Protein AF-D6TVH1-F1 (afdb_monomer_lite)

Radius of gyration: 12.56 Å; chains: 1; bounding box: 33×20×41 Å

pLDDT: mean 86.22, std 10.5, range [51.94, 96.38]

Organism: NCBI:txid485913

Structure (mmCIF, N/CA/C/O backbone):
data_AF-D6TVH1-F1
#
_entry.id   AF-D6TVH1-F1
#
loop_
_atom_site.group_PDB
_atom_site.id
_atom_site.type_symbol
_atom_site.label_atom_id
_atom_site.label_alt_id
_atom_site.label_comp_id
_atom_site.label_asym_id
_atom_site.label_entity_id
_atom_site.la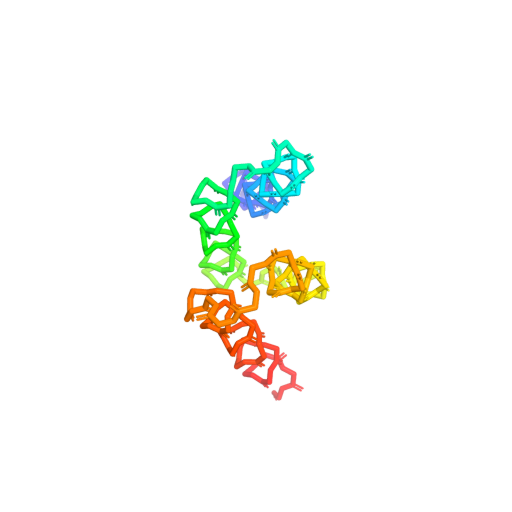bel_seq_id
_atom_site.pdbx_PDB_ins_code
_atom_site.Cartn_x
_atom_site.Cartn_y
_atom_site.Cartn_z
_atom_site.occupancy
_atom_site.B_iso_or_equiv
_atom_site.auth_seq_id
_atom_site.auth_comp_id
_atom_site.auth_asym_id
_atom_site.auth_atom_id
_atom_site.pdbx_PDB_model_num
ATOM 1 N N . MET A 1 1 ? 9.837 0.256 -24.630 1.00 51.94 1 MET A N 1
ATOM 2 C CA . MET A 1 1 ? 8.873 0.726 -23.616 1.00 51.94 1 MET A CA 1
ATOM 3 C C . MET A 1 1 ? 7.498 0.651 -24.256 1.00 51.94 1 MET A C 1
ATOM 5 O O . MET A 1 1 ? 7.231 1.433 -25.162 1.00 51.94 1 MET A O 1
ATOM 9 N N . HIS A 1 2 ? 6.701 -0.362 -23.912 1.00 59.22 2 HIS A N 1
ATOM 10 C CA . HIS A 1 2 ? 5.350 -0.514 -24.460 1.00 59.22 2 HIS A CA 1
ATOM 11 C C . HIS A 1 2 ? 4.388 0.412 -23.695 1.00 59.22 2 HIS A C 1
ATOM 13 O O . HIS A 1 2 ? 4.575 0.655 -22.504 1.00 59.22 2 HIS A O 1
ATOM 19 N N . MET A 1 3 ? 3.346 0.938 -24.351 1.00 57.69 3 MET A N 1
ATOM 20 C CA . MET A 1 3 ? 2.325 1.768 -23.680 1.00 57.69 3 MET A CA 1
ATOM 21 C C . MET A 1 3 ? 1.646 1.042 -22.502 1.00 57.69 3 MET A C 1
ATOM 23 O O . MET A 1 3 ? 1.210 1.697 -21.555 1.00 57.69 3 MET A O 1
ATOM 27 N N . SER A 1 4 ? 1.611 -0.295 -22.532 1.00 63.06 4 SER A N 1
ATOM 28 C CA . SER A 1 4 ? 1.143 -1.142 -21.430 1.00 63.06 4 SER A CA 1
ATOM 29 C C . SER A 1 4 ? 1.933 -0.900 -20.144 1.00 63.06 4 SER A C 1
ATOM 31 O O . SER A 1 4 ? 1.321 -0.691 -19.099 1.00 63.06 4 SER A O 1
ATOM 33 N N . ASP A 1 5 ? 3.261 -0.792 -20.232 1.00 62.41 5 ASP A N 1
ATOM 34 C CA . ASP A 1 5 ? 4.153 -0.637 -19.075 1.00 62.41 5 ASP A CA 1
ATOM 35 C C . ASP A 1 5 ? 3.889 0.689 -18.347 1.00 62.41 5 ASP A C 1
ATOM 37 O O . ASP A 1 5 ? 3.881 0.754 -17.118 1.00 62.41 5 ASP A O 1
ATOM 41 N N . LEU A 1 6 ? 3.623 1.758 -19.110 1.00 61.50 6 LEU A N 1
ATOM 42 C CA . LEU A 1 6 ? 3.307 3.080 -18.565 1.00 61.50 6 LEU A CA 1
ATOM 43 C C . LEU A 1 6 ? 1.896 3.123 -17.956 1.00 61.50 6 LEU A C 1
ATOM 45 O O . LEU A 1 6 ? 1.678 3.775 -16.932 1.00 61.50 6 LEU A O 1
ATOM 49 N N . SER A 1 7 ? 0.937 2.434 -18.584 1.00 66.12 7 SER A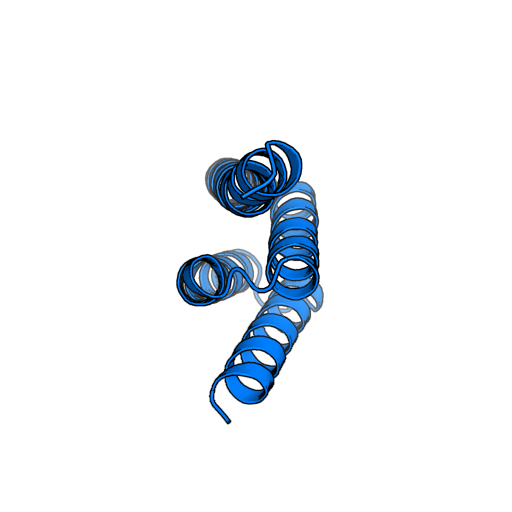 N 1
ATOM 50 C CA . SER A 1 7 ? -0.443 2.341 -18.096 1.00 66.12 7 SER A CA 1
ATOM 51 C C . SER A 1 7 ? -0.526 1.565 -16.783 1.00 66.12 7 SER A C 1
ATOM 53 O O . SER A 1 7 ? -1.171 2.017 -15.837 1.00 66.12 7 SER A O 1
ATOM 55 N N . ASP A 1 8 ? 0.225 0.471 -16.673 1.00 66.62 8 ASP A N 1
ATOM 56 C CA . ASP A 1 8 ? 0.330 -0.313 -15.452 1.00 66.62 8 ASP A CA 1
ATOM 57 C C . ASP A 1 8 ? 1.084 0.451 -14.357 1.00 66.62 8 ASP A C 1
ATOM 59 O O . ASP A 1 8 ? 0.756 0.309 -13.179 1.00 66.62 8 ASP A O 1
ATOM 63 N N . ASN A 1 9 ? 1.992 1.362 -14.738 1.00 65.62 9 ASN A N 1
ATOM 64 C CA . ASN A 1 9 ? 2.675 2.259 -13.802 1.00 65.62 9 ASN A CA 1
ATOM 65 C C . ASN A 1 9 ? 1.762 3.223 -13.066 1.00 65.62 9 ASN A C 1
ATOM 67 O O . ASN A 1 9 ? 1.856 3.448 -11.855 1.00 65.62 9 ASN A O 1
ATOM 71 N N . ARG A 1 10 ? 0.785 3.741 -13.794 1.00 79.38 10 ARG A N 1
ATOM 72 C CA . ARG A 1 10 ? -0.218 4.614 -13.200 1.00 79.38 10 ARG A CA 1
ATOM 73 C C . ARG A 1 10 ? -1.181 3.844 -12.304 1.00 79.38 10 ARG A C 1
ATOM 75 O O . ARG A 1 10 ? -1.690 4.438 -11.362 1.00 79.38 10 ARG A O 1
ATOM 82 N N . ARG A 1 11 ? -1.398 2.544 -12.536 1.00 87.69 11 ARG A N 1
ATOM 83 C CA . ARG A 1 11 ? -2.368 1.741 -11.772 1.00 87.69 11 ARG A CA 1
ATOM 84 C C . ARG A 1 11 ? -1.933 1.498 -10.330 1.00 87.69 11 ARG A C 1
ATOM 86 O O . ARG A 1 11 ? -2.724 1.772 -9.437 1.00 87.69 11 ARG A O 1
ATOM 93 N N . ALA A 1 12 ? -0.690 1.077 -10.083 1.00 90.00 12 ALA A N 1
ATOM 94 C CA . ALA A 1 12 ? -0.203 0.878 -8.711 1.00 90.00 12 ALA A CA 1
ATOM 95 C C . ALA A 1 12 ? -0.227 2.189 -7.900 1.00 90.00 12 ALA A C 1
ATOM 97 O O . ALA A 1 12 ? -0.666 2.220 -6.750 1.00 90.00 12 ALA A O 1
ATOM 98 N N . SER A 1 13 ? 0.174 3.297 -8.532 1.00 90.44 13 SER A N 1
ATOM 99 C CA . SER A 1 13 ? 0.106 4.628 -7.917 1.00 90.44 13 SER A CA 1
ATOM 100 C C . SER A 1 13 ? -1.335 5.073 -7.653 1.00 90.44 13 SER A C 1
ATOM 102 O O . SER A 1 13 ? -1.625 5.552 -6.561 1.00 90.44 13 SER A O 1
ATOM 104 N N . ALA A 1 14 ? -2.247 4.858 -8.606 1.00 93.31 14 ALA A N 1
ATOM 105 C CA . ALA A 1 14 ? -3.657 5.206 -8.456 1.00 93.31 14 ALA A CA 1
ATOM 106 C C . ALA A 1 14 ? -4.333 4.412 -7.331 1.00 93.31 14 ALA A C 1
ATOM 108 O O . ALA A 1 14 ? -5.080 4.992 -6.550 1.00 93.31 14 ALA A O 1
ATOM 109 N N . PHE A 1 15 ? -4.037 3.116 -7.197 1.00 95.06 15 PHE A N 1
ATOM 110 C CA . PHE A 1 15 ? -4.525 2.318 -6.071 1.00 95.06 15 PHE A CA 1
ATOM 111 C C . PHE A 1 15 ? -3.971 2.822 -4.732 1.00 95.06 15 PHE A C 1
ATOM 113 O O . PHE A 1 15 ? -4.720 2.952 -3.767 1.00 95.06 15 PHE A O 1
ATOM 120 N N . CYS A 1 16 ? -2.688 3.196 -4.676 1.00 93.69 16 CYS A N 1
ATOM 121 C CA . CYS A 1 16 ? -2.104 3.797 -3.475 1.00 93.69 16 CYS A CA 1
ATOM 122 C C . CYS A 1 16 ? -2.792 5.125 -3.099 1.00 93.69 16 CYS A C 1
ATOM 124 O O . CYS A 1 16 ? -3.023 5.386 -1.917 1.00 93.69 16 CYS A O 1
ATOM 126 N N . ASP A 1 17 ? -3.123 5.960 -4.086 1.00 94.69 17 ASP A N 1
ATOM 127 C CA . ASP A 1 17 ? -3.815 7.232 -3.863 1.00 94.69 17 ASP A CA 1
ATOM 128 C C . ASP A 1 17 ? -5.275 7.017 -3.436 1.00 94.69 17 ASP A C 1
ATOM 130 O O . ASP A 1 17 ? -5.731 7.656 -2.487 1.00 94.69 17 ASP A O 1
ATOM 134 N N . ALA A 1 18 ? -5.985 6.073 -4.065 1.00 96.06 18 ALA A N 1
ATOM 135 C CA . ALA A 1 18 ? -7.338 5.683 -3.673 1.00 96.06 18 ALA A CA 1
ATOM 136 C C . ALA A 1 18 ? -7.371 5.189 -2.223 1.00 96.06 18 ALA A C 1
ATOM 138 O O . ALA A 1 18 ? -8.157 5.688 -1.420 1.00 96.06 18 ALA A O 1
ATOM 139 N N . SER A 1 19 ? -6.457 4.286 -1.858 1.00 95.12 19 SER A N 1
ATOM 140 C CA . SER A 1 19 ? -6.335 3.786 -0.488 1.00 95.12 19 SER A CA 1
ATOM 141 C C . SER A 1 19 ? -6.164 4.927 0.519 1.00 95.12 19 SER A C 1
ATOM 143 O O . SER A 1 19 ? -6.909 5.000 1.492 1.00 95.12 19 SER A O 1
ATOM 145 N N . LYS A 1 20 ? -5.287 5.898 0.231 1.00 94.94 20 LYS A N 1
ATOM 146 C CA . LYS A 1 20 ? -5.089 7.083 1.079 1.00 94.94 20 LYS A CA 1
ATOM 147 C C . LYS A 1 20 ? -6.359 7.927 1.238 1.00 94.94 20 LYS A C 1
ATOM 149 O O . LYS A 1 20 ? -6.619 8.437 2.332 1.00 94.94 20 LYS A O 1
ATOM 154 N N . ILE A 1 21 ? -7.131 8.106 0.166 1.00 95.50 21 ILE A N 1
ATOM 155 C CA . ILE A 1 21 ? -8.403 8.840 0.212 1.00 95.50 21 ILE A CA 1
ATOM 156 C C . ILE A 1 21 ? -9.373 8.123 1.150 1.00 95.50 21 ILE A C 1
ATOM 158 O O . ILE A 1 21 ? -9.887 8.751 2.072 1.00 95.50 21 ILE A O 1
ATOM 162 N N . TYR A 1 22 ? -9.556 6.813 0.990 1.00 94.56 22 TYR A N 1
ATOM 163 C CA . TYR A 1 22 ? -10.452 6.037 1.848 1.00 94.56 22 TYR A CA 1
ATOM 164 C C . TYR A 1 22 ? -9.973 5.968 3.304 1.00 94.56 22 TYR A C 1
ATOM 166 O O . TYR A 1 22 ? -10.793 6.100 4.211 1.00 94.56 22 TYR A O 1
ATOM 174 N N . THR A 1 23 ? -8.657 5.919 3.553 1.00 92.62 23 THR A N 1
ATOM 175 C CA . THR A 1 23 ? -8.107 6.076 4.911 1.00 92.62 23 THR A CA 1
ATOM 176 C C . THR A 1 23 ? -8.519 7.417 5.519 1.00 92.62 23 THR A C 1
ATOM 178 O O . THR A 1 23 ? -8.922 7.480 6.675 1.00 92.62 23 THR A O 1
ATOM 181 N N . THR A 1 24 ? -8.462 8.497 4.735 1.00 92.69 24 THR A N 1
ATOM 182 C CA . THR A 1 24 ? -8.849 9.844 5.191 1.00 92.69 24 THR A CA 1
ATOM 183 C C . THR A 1 24 ? -10.355 9.952 5.440 1.00 92.69 24 THR A C 1
ATOM 185 O O . THR A 1 24 ? -10.774 10.636 6.370 1.00 92.69 24 THR A O 1
ATOM 188 N N . LEU A 1 25 ? -11.169 9.267 4.633 1.00 93.19 25 LEU A N 1
ATOM 189 C CA . LEU A 1 25 ? -12.627 9.212 4.782 1.00 93.19 25 LEU A CA 1
ATOM 190 C C . LEU A 1 25 ? -13.089 8.302 5.933 1.00 93.19 25 LEU A C 1
ATOM 192 O O . LEU A 1 25 ? -14.268 8.319 6.275 1.00 93.19 25 LEU A O 1
ATOM 196 N N . GLY A 1 26 ? -12.187 7.517 6.530 1.00 90.12 26 GLY A N 1
ATOM 197 C CA . GLY A 1 26 ? -12.514 6.571 7.598 1.00 90.12 26 GLY A CA 1
ATOM 198 C C . GLY A 1 26 ? -13.035 5.213 7.110 1.00 90.12 26 GLY A C 1
ATOM 199 O O . GLY A 1 26 ? -13.303 4.339 7.932 1.00 90.12 26 GLY A O 1
ATOM 200 N N . ASP A 1 27 ? -13.145 5.007 5.797 1.00 93.00 27 ASP A N 1
ATOM 201 C CA . ASP A 1 27 ? -13.573 3.743 5.192 1.00 93.00 27 ASP A CA 1
ATOM 202 C C . ASP A 1 27 ? -12.372 2.793 5.071 1.00 93.00 27 ASP A C 1
ATOM 204 O O . ASP A 1 27 ? -11.658 2.749 4.065 1.00 93.00 27 ASP A O 1
ATOM 208 N N . MET A 1 28 ? -12.098 2.082 6.165 1.00 90.50 28 MET A N 1
ATOM 209 C CA . MET A 1 28 ? -10.918 1.220 6.277 1.00 90.50 28 MET A CA 1
ATOM 210 C C . MET A 1 28 ? -10.991 -0.008 5.369 1.00 90.50 28 MET A C 1
ATOM 212 O O . MET A 1 28 ? -9.961 -0.430 4.849 1.00 90.50 28 MET A O 1
ATOM 216 N N . ASP A 1 29 ? -12.187 -0.544 5.127 1.00 91.50 29 ASP A N 1
ATOM 217 C CA . ASP A 1 29 ? -12.354 -1.741 4.303 1.00 91.50 29 ASP A CA 1
ATOM 218 C C . ASP A 1 29 ? -11.962 -1.436 2.846 1.00 91.50 29 ASP A C 1
ATOM 220 O O . ASP A 1 29 ? -11.185 -2.176 2.233 1.00 91.50 29 ASP A O 1
ATOM 224 N N . GLN A 1 30 ? -12.407 -0.290 2.309 1.00 94.19 30 GLN A N 1
ATOM 225 C CA . GLN A 1 30 ? -11.953 0.182 0.998 1.00 94.19 30 GLN A CA 1
ATOM 226 C C . GLN A 1 30 ? -10.467 0.553 1.007 1.00 94.19 30 GLN A C 1
ATOM 228 O O . GLN A 1 30 ? -9.740 0.205 0.072 1.00 94.19 30 GLN A O 1
ATOM 233 N N . ALA A 1 31 ? -9.985 1.226 2.056 1.00 94.06 31 ALA A N 1
ATOM 234 C CA . ALA A 1 31 ? -8.575 1.594 2.158 1.00 94.06 31 ALA A CA 1
ATOM 235 C C . ALA A 1 31 ? -7.652 0.368 2.074 1.00 94.06 31 ALA A C 1
ATOM 237 O O . ALA A 1 31 ? -6.663 0.386 1.338 1.00 94.06 31 ALA A O 1
ATOM 238 N N . GLU A 1 32 ? -7.991 -0.706 2.780 1.00 94.00 32 GLU A N 1
ATOM 239 C CA . GLU A 1 32 ? -7.231 -1.956 2.815 1.00 94.00 32 GLU A CA 1
ATOM 240 C C . GLU A 1 32 ? -7.284 -2.696 1.485 1.00 94.00 32 GLU A C 1
ATOM 242 O O . GLU A 1 32 ? -6.251 -3.164 0.999 1.00 94.00 32 GLU A O 1
ATOM 247 N N . GLN A 1 33 ? -8.458 -2.743 0.854 1.00 94.88 33 GLN A N 1
ATOM 248 C CA . GLN A 1 33 ? -8.620 -3.349 -0.463 1.00 94.88 33 GLN A CA 1
ATOM 249 C C . GLN A 1 33 ? -7.722 -2.666 -1.506 1.00 94.88 33 GLN A C 1
ATOM 251 O O . GLN A 1 33 ? -6.964 -3.340 -2.208 1.00 94.88 33 GLN A O 1
ATOM 256 N N . TYR A 1 34 ? -7.752 -1.333 -1.578 1.00 96.38 34 TYR A N 1
ATOM 257 C CA . TYR A 1 34 ? -6.917 -0.588 -2.521 1.00 96.38 34 TYR A CA 1
ATOM 258 C C . TYR A 1 34 ? -5.427 -0.652 -2.172 1.00 96.38 34 TYR A C 1
ATOM 260 O O . TYR A 1 34 ? -4.592 -0.700 -3.075 1.00 96.38 34 TYR A O 1
ATOM 268 N N . ALA A 1 35 ? -5.069 -0.693 -0.885 1.00 94.50 35 ALA A N 1
ATOM 269 C CA . ALA A 1 35 ? -3.679 -0.873 -0.475 1.00 94.50 35 ALA A CA 1
ATOM 270 C C . ALA A 1 35 ? -3.138 -2.228 -0.947 1.00 94.50 35 ALA A C 1
ATOM 272 O O . ALA A 1 35 ? -2.050 -2.272 -1.515 1.00 94.50 35 ALA A O 1
ATOM 273 N N . MET A 1 36 ? -3.907 -3.311 -0.790 1.00 94.56 36 MET A N 1
ATOM 274 C CA . MET A 1 36 ? -3.504 -4.640 -1.258 1.00 94.56 36 MET A CA 1
ATOM 275 C C . MET A 1 36 ? -3.315 -4.668 -2.780 1.00 94.56 36 MET A C 1
ATOM 277 O O . MET A 1 36 ? -2.256 -5.064 -3.262 1.00 94.56 36 MET A O 1
ATOM 281 N N . GLN A 1 37 ? -4.283 -4.135 -3.535 1.00 94.50 37 GLN A N 1
ATOM 282 C CA . GLN A 1 37 ? -4.192 -4.035 -4.998 1.00 94.50 37 GLN A CA 1
ATOM 283 C C . GLN A 1 37 ? -2.976 -3.224 -5.462 1.00 94.50 37 GLN A C 1
ATOM 285 O O . GLN A 1 37 ? -2.372 -3.526 -6.495 1.00 94.50 37 GLN A O 1
ATOM 290 N N . ALA A 1 38 ? -2.601 -2.189 -4.709 1.00 94.19 38 ALA A N 1
ATOM 291 C CA . ALA A 1 38 ? -1.416 -1.402 -5.001 1.00 94.19 38 ALA A CA 1
ATOM 292 C C . ALA A 1 38 ? -0.124 -2.210 -4.803 1.00 94.19 38 ALA A C 1
ATOM 294 O O . ALA A 1 38 ? 0.770 -2.105 -5.645 1.00 94.19 38 ALA A O 1
ATOM 295 N N . VAL A 1 39 ? -0.022 -3.017 -3.735 1.00 93.56 39 VAL A N 1
ATOM 296 C CA . VAL A 1 39 ? 1.147 -3.886 -3.498 1.00 93.56 39 VAL A CA 1
ATOM 297 C C . VAL A 1 39 ? 1.232 -4.962 -4.573 1.00 93.56 39 VAL A C 1
ATOM 299 O O . VAL A 1 39 ? 2.280 -5.080 -5.209 1.00 93.56 39 VAL A O 1
ATOM 302 N N . ASP A 1 40 ? 0.130 -5.670 -4.840 1.00 93.12 40 ASP A N 1
ATOM 303 C CA . ASP A 1 40 ? 0.051 -6.700 -5.883 1.00 93.12 40 ASP A CA 1
ATOM 304 C C . ASP A 1 40 ? 0.549 -6.149 -7.220 1.00 93.12 40 ASP A C 1
ATOM 306 O O . ASP A 1 40 ? 1.466 -6.698 -7.838 1.00 93.12 40 ASP A O 1
ATOM 310 N N . LYS A 1 41 ? 0.005 -4.997 -7.642 1.00 91.19 41 LYS A N 1
ATOM 311 C CA . LYS A 1 41 ? 0.364 -4.411 -8.933 1.00 91.19 41 LYS A CA 1
ATOM 312 C C . LYS A 1 41 ? 1.800 -3.897 -8.954 1.00 91.19 41 LYS A C 1
ATOM 314 O O . LYS A 1 41 ? 2.474 -4.021 -9.978 1.00 91.19 41 LYS A O 1
ATOM 319 N N . ALA A 1 42 ? 2.297 -3.345 -7.846 1.00 90.50 42 ALA A N 1
ATOM 320 C CA . ALA A 1 42 ? 3.687 -2.910 -7.736 1.00 90.50 42 ALA A CA 1
ATOM 321 C C . ALA A 1 42 ? 4.667 -4.087 -7.849 1.00 90.50 42 ALA A C 1
ATOM 323 O O . ALA A 1 42 ? 5.691 -3.961 -8.521 1.00 90.50 42 ALA A O 1
ATOM 324 N N . VAL A 1 43 ? 4.349 -5.234 -7.244 1.00 90.75 43 VAL A N 1
ATOM 325 C CA . VAL A 1 43 ? 5.157 -6.459 -7.329 1.00 90.75 43 VAL A CA 1
ATOM 326 C C . VAL A 1 43 ? 5.097 -7.056 -8.735 1.00 90.75 43 VAL A C 1
ATOM 328 O O . VAL A 1 43 ? 6.146 -7.343 -9.314 1.00 90.75 43 VAL A O 1
ATOM 331 N N . GLU A 1 44 ? 3.897 -7.187 -9.308 1.00 90.19 44 GLU A N 1
ATOM 332 C CA . GLU A 1 44 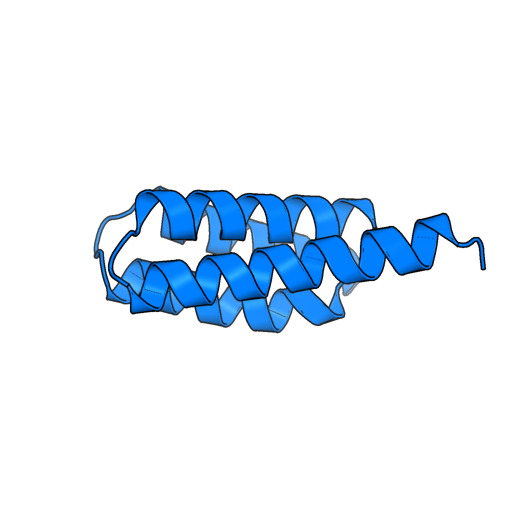? 3.667 -7.707 -10.665 1.00 90.19 44 GLU A CA 1
ATOM 333 C C . GLU A 1 44 ? 4.479 -6.927 -11.710 1.00 90.19 44 GLU A C 1
ATOM 335 O O . GLU A 1 44 ? 5.136 -7.506 -12.573 1.00 90.19 44 GLU A O 1
ATOM 340 N N . THR A 1 45 ? 4.481 -5.598 -11.595 1.00 86.69 45 THR A N 1
ATOM 341 C CA . THR A 1 45 ? 5.111 -4.690 -12.567 1.00 86.69 45 THR A CA 1
ATOM 342 C C . THR A 1 45 ? 6.545 -4.295 -12.199 1.00 86.69 45 THR A C 1
ATOM 344 O O . THR A 1 45 ? 7.181 -3.547 -12.943 1.00 86.69 45 THR A O 1
ATOM 347 N N . ARG A 1 46 ? 7.068 -4.786 -11.064 1.00 83.75 46 ARG A N 1
ATOM 348 C CA . ARG A 1 46 ? 8.376 -4.422 -10.477 1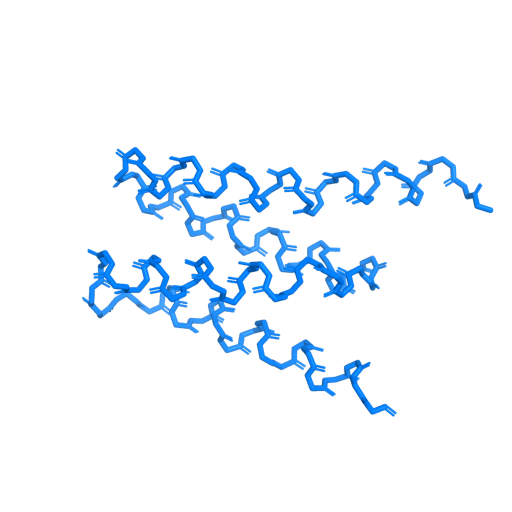.00 83.75 46 ARG A CA 1
ATOM 349 C C . ARG A 1 46 ? 8.561 -2.919 -10.243 1.00 83.75 46 ARG A C 1
ATOM 351 O O . ARG A 1 46 ? 9.654 -2.373 -10.386 1.00 83.75 46 ARG A O 1
ATOM 358 N N . GLN A 1 47 ? 7.498 -2.228 -9.857 1.00 79.25 47 GLN A N 1
ATOM 359 C CA . GLN A 1 47 ? 7.503 -0.787 -9.612 1.00 79.25 47 GLN A CA 1
ATOM 360 C C . GLN A 1 47 ? 7.654 -0.468 -8.134 1.00 79.25 47 GLN A C 1
ATOM 362 O O . GLN A 1 47 ? 6.756 0.000 -7.433 1.00 79.25 47 GLN A O 1
ATOM 367 N N . LEU A 1 48 ? 8.869 -0.699 -7.671 1.00 81.88 48 LEU A N 1
ATOM 368 C CA . LEU A 1 48 ? 9.212 -0.721 -6.255 1.00 81.88 48 LEU A CA 1
ATOM 369 C C . LEU A 1 48 ? 9.185 0.666 -5.608 1.00 81.88 48 LEU A C 1
ATOM 371 O O . LEU A 1 48 ? 9.066 0.780 -4.393 1.00 81.88 48 LEU A O 1
ATOM 375 N N . GLN A 1 49 ? 9.223 1.727 -6.417 1.00 85.00 49 GLN A N 1
ATOM 376 C CA . GLN A 1 49 ? 9.129 3.120 -5.971 1.00 85.00 49 GLN A CA 1
ATOM 377 C C . GLN A 1 49 ? 7.832 3.440 -5.207 1.00 85.00 49 GLN A C 1
ATOM 379 O O . GLN A 1 49 ? 7.799 4.386 -4.421 1.00 85.00 49 GLN A O 1
ATOM 384 N N . VAL A 1 50 ? 6.767 2.654 -5.408 1.00 87.38 50 VAL A N 1
ATOM 385 C CA . VAL A 1 50 ? 5.499 2.813 -4.681 1.00 87.38 50 VAL A CA 1
ATOM 386 C C . VAL A 1 50 ? 5.520 2.112 -3.313 1.00 87.38 50 VAL A C 1
ATOM 388 O O . VAL A 1 50 ? 4.792 2.524 -2.410 1.00 87.38 50 VAL A O 1
ATOM 391 N N . LEU A 1 51 ? 6.395 1.119 -3.108 1.00 88.25 51 LEU A N 1
ATOM 392 C CA . LEU A 1 51 ? 6.445 0.320 -1.877 1.00 88.25 51 LEU A CA 1
ATOM 393 C C . LEU A 1 51 ? 6.711 1.161 -0.613 1.00 88.25 51 LEU A C 1
ATOM 395 O O . LEU A 1 51 ? 5.996 0.971 0.370 1.00 88.25 51 LEU A O 1
ATOM 399 N N . PRO A 1 52 ? 7.632 2.151 -0.593 1.00 90.44 52 PRO A N 1
ATOM 400 C CA . PRO A 1 52 ? 7.797 3.020 0.576 1.00 90.44 52 PRO A CA 1
ATOM 401 C C . PRO A 1 52 ? 6.543 3.836 0.918 1.00 90.44 52 PRO A C 1
ATOM 403 O O . PRO A 1 52 ? 6.286 4.118 2.089 1.00 90.44 52 PRO A O 1
ATOM 406 N N . ARG A 1 53 ? 5.747 4.223 -0.091 1.00 91.25 53 ARG A N 1
ATOM 407 C CA . ARG A 1 53 ? 4.476 4.934 0.120 1.00 91.25 53 ARG A CA 1
ATOM 408 C C . ARG A 1 53 ? 3.435 3.996 0.729 1.00 91.25 53 ARG A C 1
ATOM 410 O O . ARG A 1 53 ? 2.761 4.392 1.677 1.00 91.25 53 ARG A O 1
ATOM 417 N N . LEU A 1 54 ? 3.363 2.761 0.235 1.00 91.88 54 LEU A N 1
ATOM 418 C CA . LEU A 1 54 ? 2.465 1.731 0.760 1.00 91.88 54 LEU A CA 1
ATOM 419 C C . LEU A 1 54 ? 2.822 1.308 2.182 1.00 91.88 54 LEU A C 1
ATOM 421 O O . LEU A 1 54 ? 1.923 1.151 2.996 1.00 91.88 54 LEU A O 1
ATOM 425 N N . SER A 1 55 ? 4.111 1.225 2.518 1.00 91.94 55 SER A N 1
ATOM 426 C CA . SER A 1 55 ? 4.560 0.955 3.890 1.00 91.94 55 SER A CA 1
ATOM 427 C C . SER A 1 55 ? 4.016 1.998 4.874 1.00 91.94 55 SER A C 1
ATOM 429 O O . SER A 1 55 ? 3.390 1.645 5.871 1.00 91.94 55 SER A O 1
ATOM 431 N N . LYS A 1 56 ? 4.163 3.294 4.554 1.00 91.56 56 LYS A N 1
ATOM 432 C CA . LYS A 1 56 ? 3.617 4.384 5.383 1.00 91.56 56 LYS A CA 1
ATOM 433 C C . LYS A 1 56 ? 2.094 4.321 5.495 1.00 91.56 56 LYS A C 1
ATOM 435 O O . LYS A 1 56 ? 1.549 4.605 6.558 1.00 91.56 56 LYS A O 1
ATOM 440 N N . LEU A 1 57 ? 1.417 3.975 4.403 1.00 91.56 57 LEU A N 1
ATOM 441 C CA . LEU A 1 57 ? -0.038 3.886 4.361 1.00 91.56 57 LEU A CA 1
ATOM 442 C C . LEU A 1 57 ? -0.568 2.711 5.188 1.00 91.56 57 LEU A C 1
ATOM 444 O O . LEU A 1 57 ? -1.507 2.895 5.954 1.00 91.56 57 LEU A O 1
ATOM 448 N N . ALA A 1 58 ? 0.071 1.543 5.105 1.00 90.62 58 ALA A N 1
ATOM 449 C CA . ALA A 1 58 ? -0.271 0.377 5.915 1.00 90.62 58 ALA A CA 1
ATOM 450 C C . ALA A 1 58 ? -0.144 0.679 7.416 1.00 90.62 58 ALA A C 1
ATOM 452 O O . ALA A 1 58 ? -1.056 0.380 8.186 1.00 90.62 58 ALA A O 1
ATOM 453 N N . SER A 1 59 ? 0.923 1.379 7.821 1.00 90.06 59 SER A N 1
ATOM 454 C CA . SER A 1 59 ? 1.074 1.839 9.205 1.00 90.06 59 SER A CA 1
ATOM 455 C C . SER A 1 59 ? -0.005 2.845 9.619 1.00 90.06 59 SER A C 1
ATOM 457 O O . SER A 1 59 ? -0.474 2.797 10.753 1.00 90.06 59 SER A O 1
ATOM 459 N N . ALA A 1 60 ? -0.437 3.734 8.716 1.00 89.31 60 ALA A N 1
ATOM 460 C CA . ALA A 1 60 ? -1.534 4.663 8.992 1.00 89.31 60 ALA A CA 1
ATOM 461 C C . ALA A 1 60 ? -2.871 3.927 9.185 1.00 89.31 60 ALA A C 1
ATOM 463 O O . ALA A 1 60 ? -3.556 4.170 10.174 1.00 89.31 60 ALA A O 1
ATOM 464 N N . ILE A 1 61 ? -3.197 2.977 8.304 1.00 87.50 61 ILE A N 1
ATOM 465 C CA . ILE A 1 61 ? -4.387 2.117 8.417 1.00 87.50 61 ILE A CA 1
ATOM 466 C C . ILE A 1 61 ? -4.373 1.356 9.752 1.00 87.50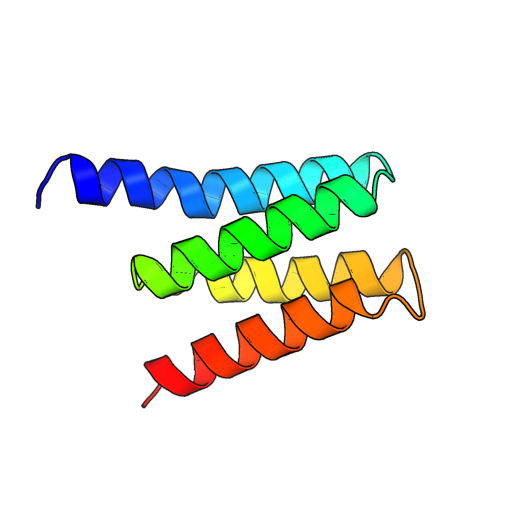 61 ILE A C 1
ATOM 468 O O . ILE A 1 61 ? -5.366 1.342 10.481 1.00 87.50 61 ILE A O 1
ATOM 472 N N . GLN A 1 62 ? -3.228 0.775 10.119 1.00 87.81 62 GLN A N 1
ATOM 473 C CA . GLN A 1 62 ? -3.075 0.038 11.373 1.00 87.81 62 GLN A CA 1
ATOM 474 C C . GLN A 1 62 ? -3.227 0.937 12.611 1.00 87.81 62 GLN A C 1
ATOM 476 O O . GLN A 1 62 ? -3.796 0.505 13.614 1.00 87.81 62 GLN A O 1
ATOM 481 N N . ALA A 1 63 ? -2.753 2.185 12.546 1.00 86.50 63 ALA A N 1
ATOM 482 C CA . ALA A 1 63 ? -2.930 3.162 13.618 1.00 86.50 63 ALA A CA 1
ATOM 483 C C . ALA A 1 63 ? -4.399 3.588 13.782 1.00 86.50 63 ALA A C 1
ATOM 485 O O . ALA A 1 63 ? -4.849 3.805 14.905 1.00 86.50 63 ALA A O 1
ATOM 486 N N . THR A 1 64 ? -5.154 3.678 12.683 1.00 83.69 64 THR A N 1
ATOM 487 C CA . THR A 1 64 ? -6.586 4.011 12.713 1.00 83.69 64 THR A CA 1
ATOM 488 C C . THR A 1 64 ? -7.441 2.859 13.244 1.00 83.69 64 THR A C 1
ATOM 490 O O . THR A 1 64 ? -8.433 3.106 13.929 1.00 83.69 64 THR A O 1
ATOM 493 N N . LYS A 1 65 ? -7.052 1.604 12.986 1.00 80.12 65 LYS A N 1
ATOM 494 C CA . LYS A 1 65 ? -7.762 0.404 13.460 1.00 80.12 65 LYS A CA 1
ATOM 495 C C . LYS A 1 65 ? -6.788 -0.591 14.116 1.00 80.12 65 LYS A C 1
ATOM 497 O O . LYS A 1 65 ? -6.393 -1.582 13.490 1.00 80.12 65 LYS A O 1
ATOM 502 N N . PRO A 1 66 ? -6.397 -0.356 15.386 1.00 74.88 66 PRO A N 1
ATOM 503 C CA . PRO A 1 66 ? -5.518 -1.261 16.118 1.00 74.88 66 PRO A CA 1
ATOM 504 C C . PRO A 1 66 ? -6.125 -2.666 16.199 1.00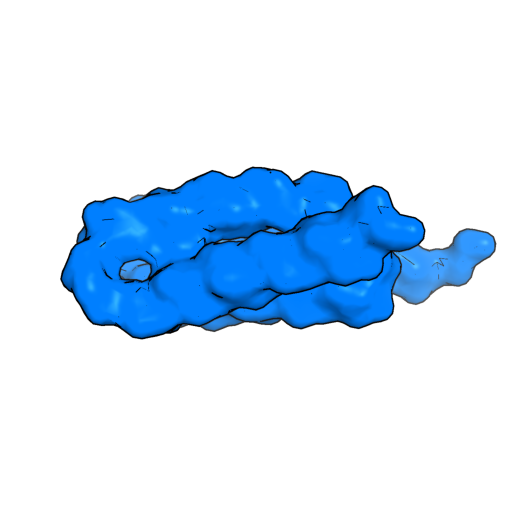 74.88 66 PRO A C 1
ATOM 506 O O . PRO A 1 66 ? -7.291 -2.829 16.551 1.00 74.88 66 PRO A O 1
ATOM 509 N N . GLY A 1 67 ? -5.338 -3.688 15.861 1.00 74.06 67 GLY A N 1
ATOM 510 C CA . GLY A 1 67 ? -5.810 -5.076 15.792 1.00 74.06 67 GLY A CA 1
ATOM 511 C C . GLY A 1 67 ? -6.342 -5.505 14.422 1.00 74.06 67 GLY A C 1
ATOM 512 O O . GLY A 1 67 ? -6.747 -6.657 14.277 1.00 74.06 67 GLY A O 1
ATOM 513 N N . ASN A 1 68 ? -6.302 -4.638 13.401 1.00 77.50 68 ASN A N 1
ATOM 514 C CA . ASN A 1 68 ? -6.636 -5.067 12.049 1.00 77.50 68 ASN A CA 1
ATOM 515 C C . ASN A 1 68 ? -5.550 -5.989 11.461 1.00 77.50 68 ASN A C 1
ATOM 517 O O . ASN A 1 68 ? -4.431 -5.558 11.166 1.00 77.50 68 ASN A O 1
ATOM 521 N N . ALA A 1 69 ? -5.909 -7.259 11.257 1.00 83.62 69 ALA A N 1
ATOM 522 C CA . ALA A 1 69 ? -5.064 -8.258 10.612 1.00 83.62 69 ALA A CA 1
ATOM 523 C C . ALA A 1 69 ? -4.677 -7.869 9.172 1.00 83.62 69 ALA A C 1
ATOM 525 O O . ALA A 1 69 ? -3.558 -8.151 8.750 1.00 83.62 69 ALA A O 1
ATOM 526 N N . GLN A 1 70 ? -5.555 -7.177 8.439 1.00 84.62 70 GLN A N 1
ATOM 527 C CA . GLN A 1 70 ? -5.314 -6.765 7.054 1.00 84.62 70 GLN A CA 1
ATOM 528 C C . GLN A 1 70 ? -4.240 -5.683 6.946 1.00 84.62 70 GLN A C 1
ATOM 530 O O . GLN A 1 70 ? -3.324 -5.822 6.140 1.00 84.62 70 GLN A O 1
ATOM 535 N N . GLY A 1 71 ? -4.290 -4.650 7.794 1.00 82.94 71 GLY A N 1
ATOM 536 C CA . GLY A 1 71 ? -3.252 -3.611 7.831 1.00 82.94 71 GLY A CA 1
ATOM 537 C C . GLY A 1 71 ? -1.861 -4.199 8.090 1.00 82.94 71 GLY A C 1
ATOM 538 O O . GLY A 1 71 ? -0.892 -3.842 7.419 1.00 82.94 71 GLY A O 1
ATOM 539 N N . ARG A 1 72 ? -1.782 -5.182 8.997 1.00 88.06 72 ARG A N 1
ATOM 540 C CA . ARG A 1 72 ? -0.549 -5.930 9.267 1.00 88.06 72 ARG A CA 1
ATOM 541 C C . ARG A 1 72 ? -0.102 -6.768 8.065 1.00 88.06 72 ARG A C 1
ATOM 543 O O . ARG A 1 72 ? 1.067 -6.702 7.702 1.00 88.06 72 ARG A O 1
ATOM 550 N N . ALA A 1 73 ? -1.015 -7.503 7.432 1.00 91.00 73 ALA A N 1
ATOM 551 C CA . ALA A 1 73 ? -0.702 -8.326 6.262 1.00 91.00 73 ALA A CA 1
ATOM 552 C C . ALA A 1 73 ? -0.169 -7.488 5.088 1.00 91.00 73 ALA A C 1
ATOM 554 O O . ALA A 1 73 ? 0.799 -7.877 4.440 1.00 91.00 73 ALA A O 1
ATOM 555 N N . ILE A 1 74 ? -0.746 -6.305 4.845 1.00 90.75 74 ILE A N 1
ATOM 556 C CA . ILE A 1 74 ? -0.249 -5.365 3.828 1.00 90.75 74 ILE A CA 1
ATOM 557 C C . ILE A 1 74 ? 1.181 -4.931 4.167 1.00 90.75 74 ILE A C 1
ATOM 559 O O . ILE A 1 74 ? 2.041 -4.885 3.289 1.00 90.75 74 ILE A O 1
ATOM 563 N N . GLN A 1 75 ? 1.456 -4.622 5.436 1.00 91.00 75 GLN A N 1
ATOM 564 C CA . GLN A 1 75 ? 2.778 -4.179 5.870 1.00 91.00 75 GLN A CA 1
ATOM 565 C C . GLN A 1 75 ? 3.842 -5.279 5.738 1.00 91.00 75 GLN A C 1
ATOM 567 O O . GLN A 1 75 ? 4.944 -4.996 5.267 1.00 91.00 75 GLN A O 1
ATOM 572 N N . GLU A 1 76 ? 3.504 -6.518 6.099 1.00 92.12 76 GLU A N 1
ATOM 573 C CA . GLU A 1 76 ? 4.361 -7.693 5.898 1.00 92.12 76 GLU A CA 1
ATOM 574 C C . GLU A 1 76 ? 4.622 -7.922 4.403 1.00 92.12 76 GLU A C 1
ATOM 576 O O . GLU A 1 76 ? 5.773 -8.040 3.988 1.00 92.12 76 GLU A O 1
ATOM 581 N N . TYR A 1 77 ? 3.588 -7.841 3.563 1.00 93.12 77 TYR A N 1
ATOM 582 C CA . TYR A 1 77 ? 3.748 -8.047 2.126 1.00 93.12 77 TYR A CA 1
ATOM 583 C C . TYR A 1 77 ? 4.621 -6.971 1.458 1.00 93.12 77 TYR A C 1
ATOM 585 O O . TYR A 1 77 ? 5.489 -7.280 0.636 1.00 93.12 77 TYR A O 1
ATOM 593 N N . VAL A 1 78 ? 4.453 -5.700 1.841 1.00 92.06 78 VAL A N 1
ATOM 594 C CA . VAL A 1 78 ? 5.331 -4.613 1.379 1.00 92.06 78 VAL A CA 1
ATOM 595 C C . VAL A 1 78 ? 6.778 -4.868 1.793 1.00 92.06 78 VAL A C 1
ATOM 597 O O . VAL A 1 78 ? 7.685 -4.648 0.988 1.00 92.06 78 VAL A O 1
ATOM 600 N N . HIS A 1 79 ? 7.001 -5.323 3.026 1.00 91.19 79 HIS A N 1
ATOM 601 C CA . HIS A 1 79 ? 8.336 -5.611 3.537 1.00 91.19 79 HIS A CA 1
ATOM 602 C C . HIS A 1 79 ? 9.009 -6.750 2.762 1.00 91.19 79 HIS A C 1
ATOM 604 O O . HIS A 1 79 ? 10.137 -6.587 2.293 1.00 91.19 79 HIS A O 1
ATOM 610 N N . ASP A 1 80 ? 8.294 -7.853 2.545 1.00 92.19 80 ASP A N 1
ATOM 611 C CA . ASP A 1 80 ? 8.786 -9.002 1.783 1.00 92.19 80 ASP A CA 1
ATOM 612 C C . ASP A 1 80 ? 9.117 -8.617 0.339 1.00 92.19 80 ASP A C 1
ATOM 614 O O . ASP A 1 80 ? 10.168 -8.988 -0.190 1.00 92.19 80 ASP A O 1
ATOM 618 N N . ALA A 1 81 ? 8.259 -7.812 -0.296 1.00 89.56 81 ALA A N 1
ATOM 619 C CA . ALA A 1 81 ? 8.527 -7.271 -1.622 1.00 89.56 81 ALA A CA 1
ATOM 620 C C . ALA A 1 81 ? 9.810 -6.423 -1.624 1.00 89.56 81 ALA A C 1
ATOM 622 O O . ALA A 1 81 ? 10.687 -6.634 -2.459 1.00 89.56 81 ALA A O 1
ATOM 623 N N . GLN A 1 82 ? 9.968 -5.500 -0.672 1.00 88.56 82 GLN A N 1
ATOM 624 C CA . GLN A 1 82 ? 11.170 -4.667 -0.575 1.00 88.56 82 GLN A CA 1
ATOM 625 C C . GLN A 1 82 ? 12.441 -5.503 -0.403 1.00 88.56 82 GLN A C 1
ATOM 627 O O . GLN A 1 82 ? 13.415 -5.258 -1.113 1.00 88.56 82 GLN A O 1
ATOM 632 N N . GLN A 1 83 ? 12.438 -6.504 0.482 1.00 88.31 83 GLN A N 1
ATOM 633 C CA . GLN A 1 83 ? 13.595 -7.381 0.679 1.00 88.31 83 GLN A CA 1
ATOM 634 C C . GLN A 1 83 ? 13.918 -8.197 -0.574 1.00 88.31 83 GLN A C 1
ATOM 636 O O . GLN A 1 83 ? 15.077 -8.277 -0.983 1.00 88.31 83 GLN A O 1
ATOM 641 N N . ARG A 1 84 ? 12.894 -8.769 -1.216 1.00 87.62 84 ARG A N 1
ATOM 642 C CA . ARG A 1 84 ? 13.051 -9.610 -2.407 1.00 87.62 84 ARG A CA 1
ATOM 643 C C . ARG A 1 84 ? 13.710 -8.879 -3.572 1.00 87.62 84 ARG A C 1
ATOM 645 O O . ARG A 1 84 ? 14.396 -9.520 -4.358 1.00 87.62 84 ARG A O 1
ATOM 652 N N . PHE A 1 85 ? 13.471 -7.579 -3.705 1.00 82.94 85 PHE A N 1
ATOM 653 C CA . PHE A 1 85 ? 13.994 -6.787 -4.816 1.00 82.94 85 PHE A CA 1
ATOM 654 C C . PHE A 1 85 ? 15.151 -5.846 -4.436 1.00 82.94 85 PHE A C 1
ATOM 656 O O . PHE A 1 85 ? 15.602 -5.077 -5.283 1.00 82.94 85 PHE A O 1
ATOM 663 N N . SER A 1 86 ? 15.615 -5.883 -3.182 1.00 75.88 86 SER A N 1
ATOM 664 C CA . SER A 1 86 ? 16.833 -5.181 -2.743 1.00 75.88 86 SER A CA 1
ATOM 665 C C . SER A 1 86 ? 18.097 -6.051 -2.841 1.00 75.88 86 SER A C 1
ATOM 667 O O . SER A 1 86 ? 19.193 -5.520 -2.673 1.00 75.88 86 SER A O 1
ATOM 669 N N . ASN A 1 87 ? 17.942 -7.355 -3.108 1.00 53.69 87 ASN A N 1
ATOM 670 C CA . ASN A 1 87 ? 19.007 -8.342 -3.338 1.00 53.69 87 ASN A CA 1
ATOM 671 C C . ASN A 1 87 ? 19.098 -8.714 -4.822 1.00 53.69 87 ASN A C 1
ATOM 673 O O . ASN A 1 87 ? 20.212 -9.075 -5.260 1.00 53.69 87 ASN A O 1
#

Secondary structure (DSSP, 8-state):
--HHHHHHHHHHHHHHHHHHHHHHHT-HHHHHHHHHHHHHHHHHTT-GGGHHHHHHHHHHHHHHSTT-HHHHHHHHHHHHHHHHHH-

Foldseek 3Di:
DDVVLVVLVVQLVVLLVQLVVCLVVVNLVSNLVSLQSSLVSCLVSVVLVCLVSSLVSLVSSCVSPPPDPSSVVSNVSSVVSCVVVVD

Sequence (87 aa):
MHMSDLSDNRRASAFCDASKIYTTLGDMDQAEQYAMQAVDKAVETRQLQVLPRLSKLASAIQATKPGNAQGRAIQEYVHDAQQRFSN